Protein AF-A0A7S2AW61-F1 (afdb_monomer_lite)

pLDDT: mean 89.01, std 9.89, range [53.78, 98.31]

Radius of gyration: 13.53 Å; chains: 1; bounding box: 38×22×40 Å

Foldseek 3Di:
DWDWAQQQWIKDWDADPVRRIDIDTAHNDPPFGWTWQEWEAQPVNQKIKTFFWTDDPVDTWGWIFIAGPPDPDGRDTPDIGTDPGTWNYKYHDNVSPDMDIDDD

Structure (mmCIF, N/CA/C/O backbone):
data_AF-A0A7S2AW61-F1
#
_entry.id   AF-A0A7S2AW61-F1
#
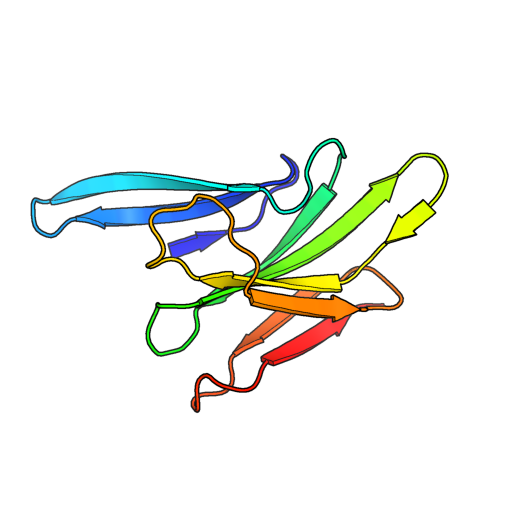loop_
_atom_site.group_PDB
_atom_site.id
_atom_site.type_symbol
_atom_site.label_atom_id
_atom_site.label_alt_id
_atom_site.label_comp_id
_atom_site.label_asym_id
_atom_site.label_entity_id
_atom_site.label_seq_id
_atom_site.pdbx_PDB_ins_code
_atom_site.Cartn_x
_atom_site.Cartn_y
_atom_site.Cartn_z
_atom_site.occupancy
_atom_site.B_iso_or_equiv
_atom_site.auth_seq_id
_atom_site.auth_comp_id
_atom_site.auth_asym_id
_atom_site.auth_atom_id
_atom_site.pdbx_PDB_model_num
ATOM 1 N N . VAL A 1 1 ? -5.404 7.402 8.970 1.00 92.75 1 VAL A N 1
ATOM 2 C CA . VAL A 1 1 ? -4.828 7.806 7.664 1.00 92.75 1 VAL A CA 1
ATOM 3 C C . VAL A 1 1 ? -3.622 6.937 7.343 1.00 92.75 1 VAL A C 1
ATOM 5 O O . VAL A 1 1 ? -3.003 6.418 8.267 1.00 92.75 1 VAL A O 1
ATOM 8 N N . ALA A 1 2 ? -3.294 6.766 6.064 1.00 95.25 2 ALA A N 1
ATOM 9 C CA . ALA A 1 2 ? -2.057 6.127 5.635 1.00 95.25 2 ALA A CA 1
ATOM 10 C C . ALA A 1 2 ? -1.332 6.999 4.608 1.00 95.25 2 ALA A C 1
ATOM 12 O O . ALA A 1 2 ? -1.983 7.748 3.882 1.00 95.25 2 ALA A O 1
ATOM 13 N N . TYR A 1 3 ? -0.006 6.897 4.555 1.00 94.94 3 TYR A N 1
ATOM 14 C CA . TYR A 1 3 ? 0.821 7.583 3.564 1.00 94.94 3 TYR A CA 1
ATOM 15 C C . TYR A 1 3 ? 2.060 6.757 3.191 1.00 94.94 3 TYR A C 1
ATOM 17 O O . TYR A 1 3 ? 2.525 5.916 3.964 1.00 94.94 3 TYR A O 1
ATOM 25 N N . GLY A 1 4 ? 2.561 6.984 1.977 1.00 93.06 4 GLY A N 1
ATOM 26 C CA . GLY A 1 4 ? 3.823 6.431 1.484 1.00 93.06 4 GLY A CA 1
ATOM 27 C C . GLY A 1 4 ? 5.022 7.314 1.832 1.00 93.06 4 GLY A C 1
ATOM 28 O O . GLY A 1 4 ? 4.858 8.482 2.178 1.00 93.06 4 GLY A O 1
ATOM 29 N N . SER A 1 5 ? 6.223 6.748 1.759 1.00 91.38 5 SER A N 1
ATOM 30 C CA . SER A 1 5 ? 7.486 7.403 2.097 1.00 91.38 5 SER A CA 1
ATOM 31 C C . SER A 1 5 ? 8.646 6.767 1.316 1.00 91.38 5 SER A C 1
ATOM 33 O O . SER A 1 5 ? 8.559 5.626 0.850 1.00 91.38 5 SER A O 1
ATOM 35 N N . GLU A 1 6 ? 9.746 7.507 1.173 1.00 89.50 6 GLU A N 1
ATOM 36 C CA . GLU A 1 6 ? 11.008 7.009 0.604 1.00 89.50 6 GLU A CA 1
ATOM 37 C C . GLU A 1 6 ? 11.818 6.164 1.602 1.00 89.50 6 GLU A C 1
ATOM 39 O O . GLU A 1 6 ? 12.782 5.504 1.226 1.00 89.50 6 GLU A O 1
ATOM 44 N N . ASP A 1 7 ? 11.405 6.117 2.874 1.00 89.44 7 ASP A N 1
ATOM 45 C CA . ASP A 1 7 ? 12.058 5.316 3.918 1.00 89.44 7 ASP A CA 1
ATOM 46 C C . ASP A 1 7 ? 11.770 3.805 3.812 1.00 89.44 7 ASP A C 1
ATOM 48 O O . ASP A 1 7 ? 12.128 3.053 4.714 1.00 89.44 7 ASP A O 1
ATOM 52 N N . SER A 1 8 ? 11.175 3.339 2.704 1.00 88.88 8 SER A N 1
ATOM 53 C CA . SER A 1 8 ? 10.769 1.942 2.454 1.00 88.88 8 SER A CA 1
ATOM 54 C C . SER A 1 8 ? 9.589 1.434 3.289 1.00 88.88 8 SER A C 1
ATOM 56 O O . SER A 1 8 ? 9.266 0.237 3.251 1.00 88.88 8 SER A O 1
ATOM 58 N N . PHE A 1 9 ? 8.901 2.330 4.002 1.00 91.75 9 PHE A N 1
ATOM 59 C CA . PHE A 1 9 ? 7.711 2.003 4.774 1.00 91.75 9 PHE A CA 1
ATOM 60 C C . PHE A 1 9 ? 6.465 2.697 4.226 1.00 91.75 9 PHE A C 1
ATOM 62 O O . PHE A 1 9 ? 6.473 3.846 3.790 1.00 91.75 9 PHE A O 1
ATOM 69 N N . ALA A 1 10 ? 5.347 1.981 4.308 1.00 93.88 10 ALA A N 1
ATOM 70 C CA . ALA A 1 10 ? 4.047 2.619 4.394 1.00 93.88 10 ALA A CA 1
ATOM 71 C C . ALA A 1 10 ? 3.775 2.954 5.861 1.00 93.88 10 ALA A C 1
ATOM 73 O O . ALA A 1 10 ? 4.069 2.166 6.764 1.00 93.88 10 ALA A O 1
ATOM 74 N N . HIS A 1 11 ? 3.188 4.115 6.097 1.00 94.56 11 HIS A N 1
ATOM 75 C CA . HIS A 1 11 ? 2.859 4.590 7.428 1.00 94.56 11 HIS A CA 1
ATOM 76 C C . HIS A 1 11 ? 1.352 4.591 7.611 1.00 94.56 11 HIS A C 1
ATOM 78 O O . HIS A 1 11 ? 0.619 5.062 6.746 1.00 94.56 11 HIS A O 1
ATOM 84 N N . VAL A 1 12 ? 0.892 4.094 8.754 1.00 94.31 12 VAL A N 1
ATOM 85 C CA . VAL A 1 12 ? -0.499 4.174 9.193 1.00 94.31 12 VAL A CA 1
ATOM 86 C C . VAL A 1 12 ? -0.525 4.928 10.511 1.00 94.31 12 VAL A C 1
ATOM 88 O O . VAL A 1 12 ? 0.107 4.515 11.482 1.00 94.31 12 VAL A O 1
ATOM 91 N N . ALA A 1 13 ? -1.252 6.038 10.545 1.00 94.00 13 ALA A N 1
ATOM 92 C CA . ALA A 1 13 ? -1.413 6.871 11.727 1.00 94.00 13 ALA A CA 1
ATOM 93 C C . ALA A 1 13 ? -2.896 7.063 12.040 1.00 94.00 13 ALA A C 1
ATOM 95 O O . ALA A 1 13 ? -3.732 7.182 11.137 1.00 94.00 13 ALA A O 1
ATOM 96 N N . GLY A 1 14 ? -3.229 7.121 13.320 1.00 92.00 14 GLY A N 1
ATOM 97 C CA . GLY A 1 14 ? -4.596 7.329 13.768 1.00 92.00 14 GLY A CA 1
ATOM 98 C C . GLY A 1 14 ? -4.660 7.751 15.223 1.00 92.00 14 GLY A C 1
ATOM 99 O O . GLY A 1 14 ? -3.638 7.954 15.878 1.00 92.00 14 GLY A O 1
ATOM 100 N N . ILE A 1 15 ? -5.886 7.890 15.707 1.00 93.44 15 ILE A N 1
ATOM 101 C CA . ILE A 1 15 ? -6.205 8.190 17.099 1.00 93.44 15 ILE A CA 1
ATOM 102 C C . ILE A 1 15 ? -7.106 7.051 17.575 1.00 93.44 15 ILE A C 1
ATOM 104 O O . ILE A 1 15 ? -8.009 6.646 16.843 1.00 93.44 15 ILE A O 1
ATOM 108 N N . SER A 1 16 ? -6.807 6.476 18.736 1.00 88.62 16 SER A N 1
ATOM 109 C CA . SER A 1 16 ? -7.638 5.439 19.349 1.00 88.62 16 SER A CA 1
ATOM 110 C C . SER A 1 16 ? -8.911 6.034 19.952 1.00 88.62 16 SER A C 1
ATOM 112 O O . SER A 1 16 ? -8.991 7.240 20.179 1.00 88.62 16 SER A O 1
ATOM 114 N N . ASP A 1 17 ? -9.871 5.183 20.310 1.00 88.69 17 ASP A N 1
ATOM 115 C CA . ASP A 1 17 ? -11.108 5.609 20.985 1.00 88.69 17 ASP A CA 1
ATOM 116 C C . ASP A 1 17 ? -10.844 6.344 22.313 1.00 88.69 17 ASP A C 1
ATOM 118 O O . ASP A 1 17 ? -11.649 7.155 22.758 1.00 88.69 17 ASP A O 1
ATOM 122 N N . GLN A 1 18 ? -9.683 6.103 22.932 1.00 92.69 18 GLN A N 1
ATOM 123 C CA . GLN A 1 18 ? -9.226 6.790 24.145 1.00 92.69 18 GLN A CA 1
ATOM 124 C C . GLN A 1 18 ? -8.505 8.122 23.856 1.00 92.69 18 GLN A C 1
ATOM 126 O O . GLN A 1 18 ? -7.894 8.700 24.751 1.00 92.69 18 GLN A O 1
ATOM 1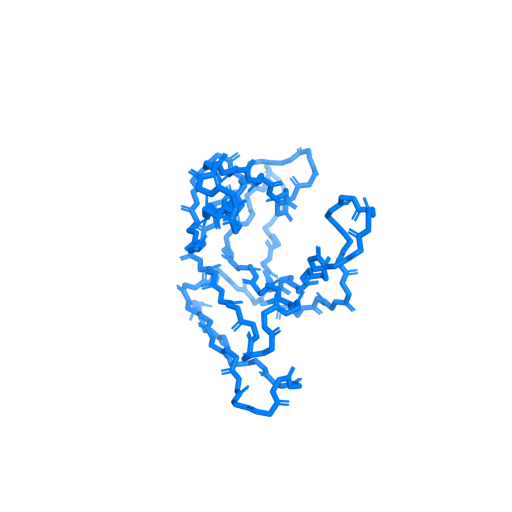31 N N . GLY A 1 19 ? -8.503 8.600 22.609 1.00 92.00 19 GLY A N 1
ATOM 132 C CA . GLY A 1 19 ? -7.847 9.848 22.211 1.00 92.00 19 GLY A CA 1
ATOM 133 C C . GLY A 1 19 ? -6.321 9.763 22.102 1.00 92.00 19 GLY A C 1
ATOM 134 O O . GLY A 1 19 ? -5.662 10.784 21.919 1.00 92.00 19 GLY A O 1
ATOM 135 N N . THR A 1 20 ? -5.732 8.568 22.201 1.00 94.12 20 THR A N 1
ATOM 136 C CA . THR A 1 20 ? -4.274 8.393 22.112 1.00 94.12 20 THR A CA 1
ATOM 137 C C . THR A 1 20 ? -3.855 8.237 20.655 1.00 94.12 20 THR A C 1
ATOM 139 O O . THR A 1 20 ? -4.402 7.400 19.934 1.00 94.12 20 THR A O 1
ATOM 142 N N . SER A 1 21 ? -2.873 9.019 20.207 1.00 94.19 21 SER A N 1
ATOM 143 C CA . SER A 1 21 ? -2.312 8.849 18.868 1.00 94.19 21 SER A CA 1
ATOM 144 C C . SER A 1 21 ? -1.510 7.553 18.774 1.00 94.19 21 SER A C 1
ATOM 146 O O . SER A 1 21 ? -0.825 7.139 19.709 1.00 94.19 21 SER A O 1
ATOM 148 N N . TYR A 1 22 ? -1.583 6.903 17.620 1.00 91.06 22 TYR A N 1
ATOM 149 C CA . TYR A 1 22 ? -0.750 5.752 17.313 1.00 91.06 22 TYR A CA 1
ATOM 150 C C . TYR A 1 22 ? -0.163 5.873 15.915 1.00 91.06 22 TYR A C 1
ATOM 152 O O . TYR A 1 22 ? -0.700 6.541 15.027 1.00 91.06 22 TYR A O 1
ATOM 160 N N . HIS A 1 23 ? 0.956 5.184 15.726 1.00 92.44 23 HIS A N 1
ATOM 161 C CA . HIS A 1 23 ? 1.684 5.163 14.475 1.00 92.44 23 HIS A CA 1
ATOM 162 C C . HIS A 1 23 ? 2.285 3.774 14.248 1.00 92.44 23 HIS A C 1
ATOM 164 O O . HIS A 1 23 ? 2.997 3.239 15.098 1.00 92.44 23 HIS A O 1
ATOM 170 N N . ARG A 1 24 ? 1.985 3.188 13.090 1.00 90.38 24 ARG A N 1
ATOM 171 C CA . ARG A 1 24 ? 2.449 1.871 12.655 1.00 90.38 24 ARG A CA 1
ATOM 172 C C . ARG A 1 24 ? 3.183 2.017 11.330 1.00 90.38 24 ARG A C 1
ATOM 174 O O . ARG A 1 24 ? 2.634 2.558 10.376 1.00 90.38 24 ARG A O 1
ATOM 181 N N . LYS A 1 25 ? 4.398 1.476 11.262 1.00 92.44 25 LYS A N 1
ATOM 182 C CA . LYS A 1 25 ? 5.131 1.291 10.007 1.00 92.44 25 LYS A CA 1
ATOM 183 C C . LYS A 1 25 ? 4.858 -0.104 9.450 1.00 92.44 25 LYS A C 1
ATOM 185 O O . LYS A 1 25 ? 4.824 -1.064 10.220 1.00 92.44 25 LYS A O 1
ATOM 190 N N . ILE A 1 26 ? 4.672 -0.196 8.139 1.00 90.75 26 ILE A N 1
ATOM 191 C CA . ILE A 1 26 ? 4.513 -1.442 7.387 1.00 90.75 26 ILE A CA 1
ATOM 192 C C . ILE A 1 26 ? 5.639 -1.510 6.373 1.00 90.75 26 ILE A C 1
ATOM 194 O O . ILE A 1 26 ? 5.751 -0.645 5.502 1.00 90.75 26 ILE A O 1
ATOM 198 N N . GLN A 1 27 ? 6.489 -2.524 6.496 1.00 85.88 27 GLN A N 1
ATOM 199 C CA . GLN A 1 27 ? 7.637 -2.653 5.613 1.00 85.88 27 GLN A CA 1
ATOM 200 C C . GLN A 1 27 ? 7.197 -3.161 4.237 1.00 85.88 27 GLN A C 1
ATOM 202 O O . GLN A 1 27 ? 6.697 -4.284 4.104 1.00 85.88 27 GLN A O 1
ATOM 207 N N . HIS A 1 28 ? 7.399 -2.345 3.197 1.00 80.19 28 HIS A N 1
ATOM 208 C CA . HIS A 1 28 ? 7.021 -2.733 1.838 1.00 80.19 28 HIS A CA 1
ATOM 209 C C . HIS A 1 28 ? 7.972 -3.795 1.260 1.00 80.19 28 HIS A C 1
ATOM 211 O O . HIS A 1 28 ? 7.537 -4.711 0.556 1.00 80.19 28 HIS A O 1
ATOM 217 N N . HIS A 1 29 ? 9.258 -3.700 1.619 1.00 76.19 29 HIS A N 1
ATOM 218 C CA . HIS A 1 29 ? 10.321 -4.618 1.225 1.00 76.19 29 HIS A CA 1
ATOM 219 C C . HIS A 1 29 ? 11.324 -4.857 2.355 1.00 76.19 29 HIS A C 1
ATOM 221 O O . HIS A 1 29 ? 11.821 -3.917 2.974 1.00 76.19 29 HIS A O 1
ATOM 227 N N . ARG A 1 30 ? 11.627 -6.131 2.626 1.00 67.12 30 ARG A N 1
ATOM 228 C CA . ARG A 1 30 ? 12.662 -6.519 3.588 1.00 67.12 30 ARG A CA 1
ATOM 229 C C . ARG A 1 30 ? 14.021 -6.507 2.896 1.00 67.12 30 ARG A C 1
ATOM 231 O O . ARG A 1 30 ? 14.191 -7.233 1.924 1.00 67.12 30 ARG A O 1
ATOM 238 N N . ASN A 1 31 ? 14.964 -5.758 3.470 1.00 63.84 31 ASN A N 1
ATOM 239 C CA . ASN A 1 31 ? 16.383 -5.692 3.092 1.00 63.84 31 ASN A CA 1
ATOM 240 C C . ASN A 1 31 ? 16.729 -4.847 1.851 1.00 63.84 31 ASN A C 1
ATOM 242 O O . ASN A 1 31 ? 17.849 -4.951 1.363 1.00 63.84 31 ASN A O 1
ATOM 246 N N . ASP A 1 32 ? 15.820 -3.988 1.374 1.00 70.38 32 ASP A N 1
ATOM 247 C CA . ASP A 1 32 ? 16.042 -3.165 0.176 1.00 70.38 32 ASP A CA 1
ATOM 248 C C . ASP A 1 32 ? 15.579 -1.720 0.369 1.00 70.38 32 ASP A C 1
ATOM 250 O O . ASP A 1 32 ? 14.653 -1.460 1.141 1.00 70.38 32 ASP A O 1
ATOM 254 N N . THR A 1 33 ? 16.160 -0.801 -0.406 1.00 75.44 33 THR A N 1
ATOM 255 C CA . THR A 1 33 ? 15.627 0.550 -0.589 1.00 75.44 33 THR A CA 1
ATOM 256 C C . THR A 1 33 ? 14.455 0.518 -1.572 1.00 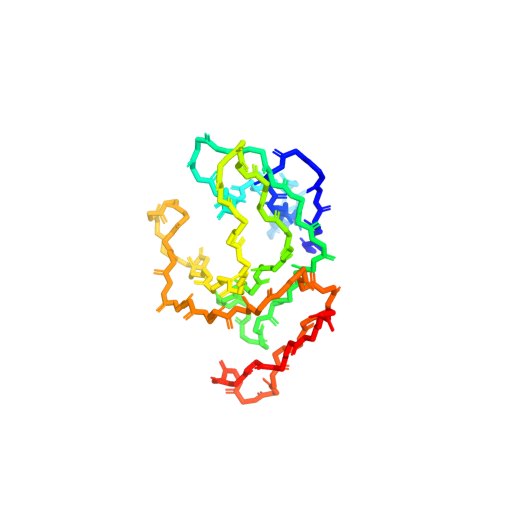75.44 33 THR A C 1
ATOM 258 O O . THR A 1 33 ? 14.520 0.008 -2.695 1.00 75.44 33 THR A O 1
ATOM 261 N N . SER A 1 34 ? 13.322 1.042 -1.124 1.00 84.81 34 SER A N 1
ATOM 262 C CA . SER A 1 34 ? 12.097 1.140 -1.907 1.00 84.81 34 SER A CA 1
ATOM 263 C C . SER A 1 34 ? 11.379 2.444 -1.602 1.00 84.81 34 SER A C 1
ATOM 265 O O . SER A 1 34 ? 11.429 2.947 -0.482 1.00 84.81 34 SER A O 1
ATOM 267 N N . THR A 1 35 ? 10.688 2.979 -2.600 1.00 90.31 35 THR A N 1
ATOM 268 C CA . THR A 1 35 ? 9.840 4.155 -2.433 1.00 90.31 35 THR A CA 1
ATOM 269 C C . THR A 1 35 ? 8.396 3.706 -2.474 1.00 90.31 35 THR A C 1
ATOM 271 O O . THR A 1 35 ? 7.960 3.123 -3.468 1.00 90.31 35 THR A O 1
ATOM 274 N N . VAL A 1 36 ? 7.639 3.995 -1.418 1.00 94.06 36 VAL A N 1
ATOM 275 C CA . VAL A 1 36 ? 6.190 3.791 -1.416 1.00 94.06 36 VAL A CA 1
ATOM 276 C C . VAL A 1 36 ? 5.531 5.022 -2.026 1.00 94.06 36 VAL A C 1
ATOM 278 O O . VAL A 1 36 ? 5.561 6.099 -1.442 1.00 94.06 36 VAL A O 1
ATOM 281 N N . GLN A 1 37 ? 4.926 4.844 -3.197 1.00 95.25 37 GLN A N 1
ATOM 282 C CA . GLN A 1 37 ? 4.290 5.918 -3.967 1.00 95.25 37 GLN A CA 1
ATOM 283 C C . GLN A 1 37 ? 2.779 5.979 -3.739 1.00 95.25 37 GLN A C 1
ATOM 285 O O . GLN A 1 37 ? 2.168 7.036 -3.851 1.00 95.25 37 GLN A O 1
ATOM 290 N N . THR A 1 38 ? 2.155 4.846 -3.412 1.00 96.56 38 THR A N 1
ATOM 291 C CA . THR A 1 38 ? 0.706 4.777 -3.229 1.00 96.56 38 THR A CA 1
ATOM 292 C C . THR A 1 38 ? 0.325 3.848 -2.090 1.00 96.56 38 THR A C 1
ATOM 294 O O . THR A 1 38 ? 0.931 2.791 -1.889 1.00 96.56 38 THR A O 1
ATOM 297 N N . VAL A 1 39 ? -0.706 4.257 -1.354 1.00 97.19 39 VAL A N 1
ATOM 298 C CA . VAL A 1 39 ? -1.383 3.444 -0.349 1.00 97.19 39 VAL A CA 1
ATOM 299 C C . VAL A 1 39 ? -2.893 3.618 -0.480 1.00 97.19 39 VAL A C 1
ATOM 301 O O . VAL A 1 39 ? -3.368 4.721 -0.749 1.00 97.19 39 VAL A O 1
ATOM 304 N N . CYS A 1 40 ? -3.654 2.548 -0.271 1.00 97.44 40 CYS A N 1
ATOM 305 C CA . CYS A 1 40 ? -5.113 2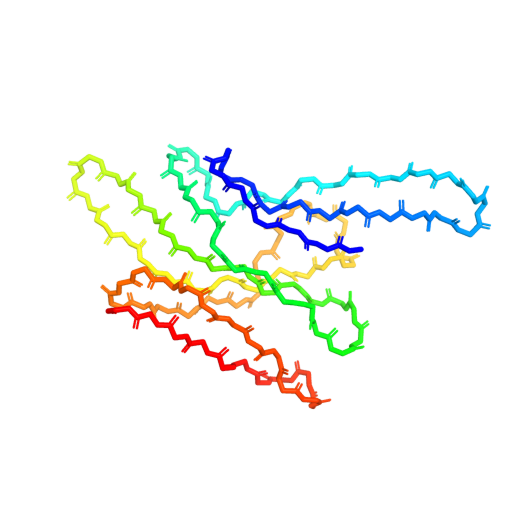.598 -0.282 1.00 97.44 40 CYS A CA 1
ATOM 306 C C . CYS A 1 40 ? -5.690 1.586 0.714 1.00 97.44 40 CYS A C 1
ATOM 308 O O . CYS A 1 40 ? -5.295 0.419 0.705 1.00 97.44 40 CYS A O 1
ATOM 310 N N . PHE A 1 41 ? -6.609 2.029 1.574 1.00 97.75 41 PHE A N 1
ATOM 311 C CA . PHE A 1 41 ? -7.368 1.129 2.443 1.00 97.75 41 PHE A CA 1
ATOM 312 C C . PHE A 1 41 ? -8.479 0.440 1.656 1.00 97.75 41 PHE A C 1
ATOM 314 O O . PHE A 1 41 ? -9.105 1.060 0.795 1.00 97.75 41 PHE A O 1
ATOM 321 N N . SER A 1 42 ? -8.766 -0.811 2.001 1.00 97.50 42 SER A N 1
ATOM 322 C CA . SER A 1 42 ? -10.046 -1.412 1.641 1.00 97.50 42 SER A CA 1
ATOM 323 C C . SER A 1 42 ? -11.200 -0.679 2.343 1.00 97.50 42 SER A C 1
ATOM 325 O O . SER A 1 42 ? -10.992 -0.075 3.402 1.00 97.50 42 SER A O 1
ATOM 327 N N . PRO A 1 43 ? -12.430 -0.738 1.800 1.00 97.56 43 PRO A N 1
ATOM 328 C CA . PRO A 1 43 ? -13.589 -0.064 2.392 1.00 97.56 43 PRO A CA 1
ATOM 329 C C . PRO A 1 43 ? -13.879 -0.485 3.842 1.00 97.56 43 PRO A C 1
ATOM 331 O O . PRO A 1 43 ? -14.330 0.328 4.643 1.00 97.56 43 PRO A O 1
ATOM 334 N N . ASP A 1 44 ? -13.570 -1.735 4.198 1.00 96.19 44 ASP A N 1
ATOM 335 C CA . ASP A 1 44 ? -13.723 -2.298 5.546 1.00 96.19 44 ASP A CA 1
ATOM 336 C C . ASP A 1 44 ? -12.532 -2.009 6.486 1.00 96.19 44 ASP A C 1
ATOM 338 O O . ASP A 1 44 ? -12.511 -2.474 7.623 1.00 96.19 44 ASP A O 1
ATOM 342 N N . SER A 1 45 ? -11.527 -1.248 6.030 1.00 93.00 45 SER A N 1
ATOM 343 C CA . SER A 1 45 ? -10.290 -0.915 6.762 1.00 93.00 45 SER A CA 1
ATOM 344 C C . SER A 1 45 ? -9.427 -2.108 7.194 1.00 93.00 45 SER A C 1
ATOM 346 O O . SER A 1 45 ? -8.445 -1.930 7.921 1.00 93.00 45 SER A O 1
ATOM 348 N N . ARG A 1 46 ? -9.744 -3.324 6.739 1.00 93.69 46 ARG A N 1
ATOM 349 C CA . ARG A 1 46 ? -8.977 -4.525 7.070 1.00 93.69 46 ARG A CA 1
ATOM 350 C C . ARG A 1 46 ? -7.686 -4.611 6.273 1.00 93.69 46 ARG A C 1
ATOM 352 O O . ARG A 1 46 ? -6.659 -5.020 6.815 1.00 93.69 46 ARG A O 1
ATOM 359 N N . PHE A 1 47 ? -7.733 -4.254 4.997 1.00 95.81 47 PHE A N 1
ATOM 360 C CA . PHE A 1 47 ? -6.610 -4.387 4.089 1.00 95.81 47 PHE A CA 1
ATOM 361 C C . PHE A 1 47 ? -5.992 -3.036 3.754 1.00 95.81 47 PHE A C 1
ATOM 363 O O . PHE A 1 47 ? -6.670 -2.014 3.645 1.00 95.81 47 PHE A O 1
ATOM 370 N N . LEU A 1 48 ? -4.679 -3.051 3.544 1.00 96.25 48 LEU A N 1
ATOM 371 C CA . LEU A 1 48 ? -3.940 -1.930 2.983 1.00 96.25 48 LEU A CA 1
ATOM 372 C C . LEU A 1 48 ? -3.189 -2.393 1.741 1.00 96.25 48 LEU A C 1
ATOM 374 O O . LEU A 1 48 ? -2.306 -3.249 1.827 1.00 96.25 48 LEU A O 1
ATOM 378 N N . ALA A 1 49 ? -3.523 -1.809 0.598 1.00 97.06 49 ALA A N 1
ATOM 379 C CA . ALA A 1 49 ? -2.734 -1.919 -0.615 1.00 97.06 49 ALA A CA 1
ATOM 380 C C . ALA A 1 49 ? -1.582 -0.917 -0.544 1.00 97.06 49 ALA A C 1
ATOM 382 O O . ALA A 1 49 ? -1.786 0.242 -0.187 1.00 97.06 49 ALA A O 1
ATOM 383 N N . VAL A 1 50 ? -0.377 -1.369 -0.878 1.00 95.75 50 VAL A N 1
ATOM 384 C CA . VAL A 1 50 ? 0.852 -0.573 -0.885 1.00 95.75 50 VAL A CA 1
ATOM 385 C C . VAL A 1 50 ? 1.584 -0.848 -2.190 1.00 95.75 50 VAL A C 1
ATOM 387 O O . VAL A 1 50 ? 1.852 -2.009 -2.515 1.00 95.75 50 VAL A O 1
ATOM 390 N N . GLY A 1 51 ? 1.907 0.206 -2.935 1.00 94.38 51 GLY A N 1
ATOM 391 C CA . GLY A 1 51 ? 2.608 0.122 -4.213 1.00 94.38 51 GLY A CA 1
ATOM 392 C C . GLY A 1 51 ? 3.684 1.187 -4.352 1.00 94.38 51 GLY A C 1
ATOM 393 O O . GLY A 1 51 ? 3.643 2.237 -3.706 1.00 94.38 51 GLY A O 1
ATOM 394 N N . GLY A 1 52 ? 4.656 0.909 -5.211 1.00 91.44 52 GLY A N 1
ATOM 395 C CA . GLY A 1 52 ? 5.751 1.827 -5.469 1.00 91.44 52 GLY A CA 1
ATOM 396 C C . GLY A 1 52 ? 6.859 1.199 -6.297 1.00 91.44 52 GLY A C 1
ATOM 397 O O . GLY A 1 52 ? 6.605 0.362 -7.168 1.00 91.44 52 GLY A O 1
ATOM 398 N N . SER A 1 53 ? 8.090 1.620 -6.033 1.00 85.75 53 SER A N 1
ATOM 399 C CA . SER A 1 53 ? 9.291 1.101 -6.679 1.00 85.75 53 SER A CA 1
ATOM 400 C C . SER A 1 53 ? 10.164 0.359 -5.676 1.00 85.75 53 SER A C 1
ATOM 402 O O . SER A 1 53 ? 10.352 0.807 -4.547 1.00 85.75 53 SER A O 1
ATOM 404 N N . ARG A 1 54 ? 10.754 -0.760 -6.101 1.00 77.56 54 ARG A N 1
ATOM 405 C CA . ARG A 1 54 ? 11.943 -1.314 -5.453 1.00 77.56 54 ARG A CA 1
ATOM 406 C C . ARG A 1 54 ? 13.113 -1.195 -6.401 1.00 77.56 54 ARG A C 1
ATOM 408 O O . ARG A 1 54 ? 13.037 -1.619 -7.555 1.00 77.56 54 ARG A O 1
ATOM 415 N N . VAL A 1 55 ? 14.198 -0.648 -5.878 1.00 60.00 55 VAL A N 1
ATOM 416 C CA . VAL A 1 55 ? 15.467 -0.572 -6.583 1.00 60.00 55 VAL A CA 1
ATOM 417 C C . VAL A 1 55 ? 16.414 -1.526 -5.873 1.00 60.00 55 VAL A C 1
ATOM 419 O O . VAL A 1 55 ? 16.757 -1.315 -4.717 1.00 60.00 55 VAL A O 1
ATOM 422 N N . PHE A 1 56 ? 16.796 -2.608 -6.548 1.00 61.75 56 PHE A N 1
ATOM 423 C CA . PHE A 1 56 ? 17.963 -3.392 -6.158 1.00 61.75 56 PHE A CA 1
ATOM 424 C C . PHE A 1 56 ? 19.078 -3.136 -7.170 1.00 61.75 56 PHE A C 1
ATOM 426 O O . PHE A 1 56 ? 18.790 -2.881 -8.342 1.00 61.75 56 PHE A O 1
ATOM 433 N N . GLU A 1 57 ? 20.334 -3.229 -6.733 1.00 53.78 57 GLU A N 1
ATOM 434 C CA . GLU A 1 57 ? 21.520 -2.968 -7.567 1.00 53.78 57 GLU A CA 1
ATOM 435 C C . GLU A 1 57 ? 21.588 -3.848 -8.830 1.00 53.78 57 GLU A C 1
ATOM 437 O O . GLU A 1 57 ? 22.265 -3.488 -9.789 1.00 53.78 57 GLU A O 1
ATOM 442 N N . THR A 1 58 ? 20.851 -4.965 -8.875 1.00 61.12 58 THR A N 1
ATOM 443 C CA . THR A 1 58 ? 20.867 -5.913 -10.002 1.00 61.12 58 THR A CA 1
ATOM 444 C C . THR A 1 58 ? 19.493 -6.288 -10.567 1.00 61.12 58 THR A C 1
ATOM 446 O O . THR A 1 58 ? 19.428 -6.771 -11.693 1.00 61.12 58 THR A O 1
ATOM 449 N N . GLU A 1 59 ? 18.385 -6.033 -9.859 1.00 65.56 59 GLU A N 1
ATOM 450 C CA . GLU A 1 59 ? 17.030 -6.336 -10.342 1.00 65.56 59 GLU A CA 1
ATOM 451 C C . GLU A 1 59 ? 16.003 -5.302 -9.866 1.00 65.56 59 GLU A C 1
ATOM 453 O O . GLU A 1 59 ? 15.874 -5.003 -8.677 1.00 65.56 59 GLU A O 1
ATOM 458 N N . LYS A 1 60 ? 15.198 -4.796 -10.801 1.00 68.69 60 LYS A N 1
ATOM 459 C CA . LYS A 1 60 ? 14.033 -3.960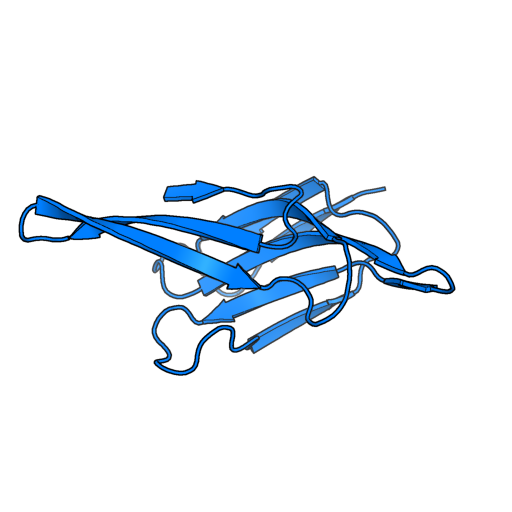 -10.503 1.00 68.69 60 LYS A CA 1
ATOM 460 C C . LYS A 1 60 ? 12.803 -4.856 -10.404 1.00 68.69 60 LYS A C 1
ATOM 462 O O . LYS A 1 60 ? 12.448 -5.526 -11.370 1.00 68.69 60 LYS A O 1
ATOM 467 N N . LYS A 1 61 ? 12.157 -4.881 -9.236 1.00 77.56 61 LYS A N 1
ATOM 468 C CA . LYS A 1 61 ? 10.878 -5.579 -9.036 1.00 77.56 61 LYS A CA 1
ATOM 469 C C . LYS A 1 61 ? 9.819 -4.564 -8.668 1.00 77.56 61 LYS A C 1
ATOM 471 O O . LYS A 1 61 ? 10.023 -3.754 -7.770 1.00 77.56 61 LYS A O 1
ATOM 476 N N . TYR A 1 62 ? 8.680 -4.649 -9.333 1.00 86.12 62 TYR A N 1
ATOM 477 C CA . TYR A 1 62 ? 7.563 -3.755 -9.095 1.00 86.12 62 TYR A CA 1
ATOM 478 C C . TYR A 1 62 ? 6.316 -4.556 -8.780 1.00 86.12 62 TYR A C 1
ATOM 480 O O . TYR A 1 62 ? 6.141 -5.694 -9.225 1.00 86.12 62 TYR A O 1
ATOM 488 N N . GLY A 1 63 ? 5.451 -3.988 -7.958 1.00 89.94 63 GLY A N 1
ATOM 489 C CA . GLY A 1 63 ? 4.189 -4.629 -7.665 1.00 89.94 63 GLY A CA 1
ATOM 490 C C . GLY A 1 63 ? 3.455 -4.008 -6.501 1.00 89.94 63 GLY A C 1
ATOM 491 O O . GLY A 1 63 ? 4.003 -3.226 -5.725 1.00 89.94 63 GLY A O 1
ATOM 492 N N . LEU A 1 64 ? 2.191 -4.387 -6.408 1.00 94.19 64 LEU A N 1
ATOM 493 C CA . LEU A 1 64 ? 1.283 -3.976 -5.358 1.00 94.19 64 LEU A CA 1
ATOM 494 C C . LEU A 1 64 ? 1.198 -5.103 -4.333 1.00 94.19 64 LEU A C 1
ATOM 496 O O . LEU A 1 64 ? 0.912 -6.247 -4.687 1.00 94.19 64 LEU A O 1
ATOM 500 N N . ARG A 1 65 ? 1.436 -4.795 -3.060 1.00 94.25 65 ARG A N 1
ATOM 501 C CA . ARG A 1 65 ? 1.227 -5.730 -1.949 1.00 94.25 65 ARG A CA 1
ATOM 502 C C . ARG A 1 65 ? -0.021 -5.350 -1.188 1.00 94.25 65 ARG A C 1
ATOM 504 O O . ARG A 1 65 ? -0.230 -4.175 -0.909 1.00 94.25 65 ARG A O 1
ATOM 511 N N . VAL A 1 66 ? -0.799 -6.352 -0.804 1.00 95.75 66 VAL A N 1
ATOM 512 C CA . VAL A 1 66 ? -1.942 -6.182 0.090 1.00 95.75 66 VAL A CA 1
ATOM 513 C C . VAL A 1 66 ? -1.596 -6.784 1.441 1.00 95.75 66 VAL A C 1
ATOM 515 O O . VAL A 1 66 ? -1.218 -7.954 1.522 1.00 95.75 66 VAL A O 1
ATOM 518 N N . TYR A 1 67 ? -1.722 -5.979 2.488 1.00 94.94 67 TYR A N 1
ATOM 519 C CA . TYR A 1 67 ? -1.470 -6.355 3.874 1.00 94.94 67 TYR A CA 1
ATOM 520 C C . TYR A 1 67 ? -2.785 -6.488 4.626 1.00 94.94 67 TYR A C 1
ATOM 522 O O . TYR A 1 67 ? -3.649 -5.628 4.481 1.00 94.94 67 TYR A O 1
ATOM 530 N N . ASP A 1 68 ? -2.914 -7.516 5.462 1.00 94.38 68 ASP A N 1
ATOM 531 C CA . ASP A 1 68 ? -4.010 -7.612 6.432 1.00 94.38 68 ASP A CA 1
ATOM 532 C C . ASP A 1 68 ? -3.588 -6.922 7.738 1.00 94.38 68 ASP A C 1
ATOM 534 O O . ASP A 1 68 ? -2.621 -7.322 8.396 1.00 94.38 68 ASP A O 1
ATOM 538 N N . LEU A 1 69 ? -4.287 -5.845 8.092 1.00 90.62 69 LEU A N 1
ATOM 539 C CA . LEU A 1 69 ? -3.968 -5.004 9.240 1.00 90.62 69 LEU A CA 1
ATOM 540 C C . LEU A 1 69 ? -4.457 -5.581 10.566 1.00 90.62 69 LEU A C 1
ATOM 542 O O . LEU A 1 69 ? -3.905 -5.203 11.604 1.00 90.62 69 LEU A O 1
ATOM 546 N N . LEU A 1 70 ? -5.443 -6.484 10.536 1.00 89.00 70 LEU A N 1
ATOM 547 C CA . LEU A 1 70 ? -6.038 -7.091 11.729 1.00 89.00 70 LEU A CA 1
ATOM 548 C C . LEU A 1 70 ? -5.205 -8.256 12.267 1.00 89.00 70 LEU A C 1
ATOM 550 O O . LEU A 1 70 ? -5.364 -8.665 13.418 1.00 89.00 70 LEU A O 1
ATOM 554 N N . LEU A 1 71 ? -4.295 -8.793 11.455 1.00 83.12 71 LEU A N 1
ATOM 555 C CA . LEU A 1 71 ? -3.403 -9.852 11.897 1.00 83.12 71 LEU A CA 1
ATOM 556 C C . LEU A 1 71 ? -2.333 -9.304 12.843 1.00 83.12 71 LEU A C 1
ATOM 558 O O . LEU A 1 71 ? -1.656 -8.314 12.561 1.00 83.12 71 LEU A O 1
ATOM 562 N N . GLN A 1 72 ? -2.146 -10.004 13.965 1.00 72.44 72 GLN A N 1
ATOM 563 C CA . GLN A 1 72 ? -1.133 -9.663 14.969 1.00 72.44 72 GLN A CA 1
ATOM 564 C C . GLN A 1 72 ? 0.297 -9.817 14.432 1.00 72.44 72 GLN A C 1
ATOM 566 O O . GLN A 1 72 ? 1.232 -9.180 14.920 1.00 72.44 72 GLN A O 1
ATOM 571 N N . THR A 1 73 ? 0.480 -10.650 13.405 1.00 75.56 73 THR A N 1
ATOM 572 C CA . THR A 1 73 ? 1.758 -10.788 12.713 1.00 75.56 73 THR A CA 1
ATOM 573 C C . THR A 1 73 ? 2.019 -9.535 11.884 1.00 75.56 73 THR A C 1
ATOM 575 O O . THR A 1 73 ? 1.318 -9.264 10.908 1.00 75.56 73 THR A O 1
ATOM 578 N N . ARG A 1 74 ? 3.047 -8.771 12.268 1.00 70.94 74 ARG A N 1
ATOM 579 C CA . ARG A 1 74 ? 3.475 -7.584 11.520 1.00 70.94 74 ARG A CA 1
ATOM 580 C C . ARG A 1 74 ? 3.753 -7.956 10.058 1.00 70.94 74 ARG A C 1
ATOM 582 O O . ARG A 1 74 ? 4.398 -8.965 9.778 1.00 70.94 74 ARG A O 1
ATOM 589 N N . ASP A 1 75 ? 3.265 -7.113 9.154 1.00 74.25 75 ASP A N 1
ATOM 590 C CA . ASP A 1 75 ? 3.570 -7.117 7.721 1.00 74.25 75 ASP A CA 1
ATOM 591 C C . ASP A 1 75 ? 3.193 -8.395 6.953 1.00 74.25 75 ASP A C 1
ATOM 593 O O . ASP A 1 75 ? 3.864 -8.766 5.987 1.00 74.25 75 ASP A O 1
ATOM 597 N N . ARG A 1 76 ? 2.106 -9.080 7.342 1.00 87.44 76 ARG A N 1
ATOM 598 C CA . ARG A 1 76 ? 1.619 -10.226 6.565 1.00 87.44 76 ARG A CA 1
ATOM 599 C C . ARG A 1 76 ? 0.979 -9.767 5.254 1.00 87.44 76 ARG A C 1
ATOM 601 O O . ARG A 1 76 ? -0.116 -9.209 5.238 1.00 87.44 76 ARG A O 1
ATOM 608 N N . VAL A 1 77 ? 1.665 -10.077 4.160 1.00 91.81 77 VAL A N 1
ATOM 609 C CA . VAL A 1 77 ? 1.164 -9.928 2.792 1.00 91.81 77 VAL A CA 1
ATOM 610 C C . VAL A 1 77 ? 0.182 -11.062 2.501 1.00 91.81 77 VAL A C 1
ATOM 612 O O . VAL A 1 77 ? 0.523 -12.233 2.673 1.00 91.81 77 VAL A O 1
ATOM 615 N N . VAL A 1 78 ? -1.032 -10.720 2.075 1.00 93.44 78 VAL A N 1
ATOM 616 C CA . VAL A 1 78 ? -2.090 -11.680 1.708 1.00 93.44 78 VAL A CA 1
ATOM 617 C C . VAL A 1 78 ? -2.298 -11.781 0.199 1.00 93.44 78 VAL A C 1
ATOM 619 O O . VAL A 1 78 ? -2.767 -12.808 -0.278 1.00 93.44 78 VAL A O 1
ATOM 622 N N . ALA A 1 79 ? -1.894 -10.757 -0.554 1.00 94.00 79 ALA A N 1
ATOM 623 C CA . ALA A 1 79 ? -1.863 -10.786 -2.010 1.00 94.00 79 ALA A CA 1
ATOM 624 C C . ALA A 1 79 ? -0.692 -9.957 -2.548 1.00 94.00 79 ALA A C 1
ATOM 626 O O . ALA A 1 79 ? -0.256 -8.981 -1.927 1.00 94.00 79 ALA A O 1
ATOM 627 N N . TYR A 1 80 ? -0.195 -10.349 -3.719 1.00 93.19 80 TYR A N 1
ATOM 628 C CA . TYR A 1 80 ? 0.836 -9.629 -4.452 1.00 93.19 80 TYR A CA 1
ATOM 629 C C . TYR A 1 80 ? 0.502 -9.621 -5.940 1.00 93.19 80 TYR A C 1
ATOM 631 O O . TYR A 1 80 ? 0.263 -10.673 -6.531 1.00 93.19 80 TYR A O 1
ATOM 639 N N . PHE A 1 81 ? 0.518 -8.433 -6.536 1.00 92.81 81 PHE A N 1
ATOM 640 C CA . PHE A 1 81 ? 0.286 -8.230 -7.958 1.00 92.81 81 PHE A CA 1
ATOM 641 C C . PHE A 1 81 ? 1.565 -7.697 -8.593 1.00 92.81 81 PHE A C 1
ATOM 643 O O . PHE A 1 81 ? 2.046 -6.626 -8.219 1.00 92.81 81 PHE A O 1
ATOM 650 N N . ASN A 1 82 ? 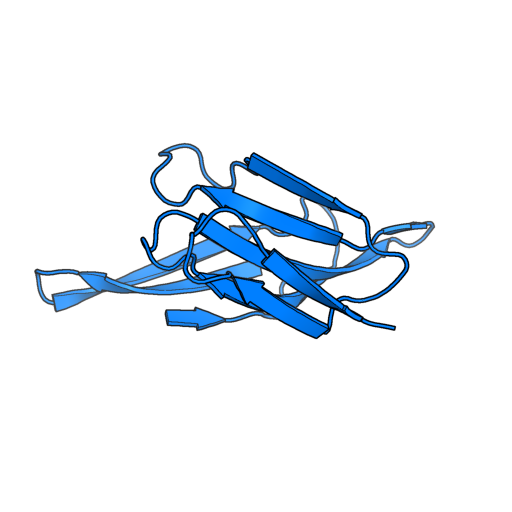2.129 -8.450 -9.536 1.00 90.62 82 ASN A N 1
ATOM 651 C CA . ASN A 1 82 ? 3.297 -8.011 -10.293 1.00 90.62 82 ASN A CA 1
ATOM 652 C C . ASN A 1 82 ? 2.948 -6.795 -11.159 1.00 90.62 82 ASN A C 1
ATOM 654 O O . ASN A 1 82 ? 1.886 -6.755 -11.779 1.00 90.62 82 ASN A O 1
ATOM 658 N N . ALA A 1 83 ? 3.875 -5.848 -11.247 1.00 90.12 83 ALA A N 1
ATOM 659 C CA . ALA A 1 83 ? 3.837 -4.762 -12.216 1.00 90.12 83 ALA A CA 1
ATOM 660 C C . ALA A 1 83 ? 5.135 -4.762 -13.029 1.00 90.12 83 ALA A C 1
ATOM 662 O O . ALA A 1 83 ? 6.171 -5.243 -12.567 1.00 90.12 83 ALA A O 1
ATOM 663 N N . GLN A 1 84 ? 5.076 -4.231 -14.249 1.00 88.94 84 GLN A N 1
ATOM 664 C CA . GLN A 1 84 ? 6.255 -4.117 -15.112 1.00 88.94 84 GLN A CA 1
ATOM 665 C C . GLN A 1 84 ? 7.137 -2.919 -14.731 1.00 88.94 84 GLN A C 1
ATOM 667 O O . GLN A 1 84 ? 8.331 -2.928 -15.021 1.00 88.94 84 GLN A O 1
ATOM 672 N N . ASN A 1 85 ? 6.571 -1.926 -14.038 1.00 90.25 85 ASN A N 1
ATOM 673 C CA . ASN A 1 85 ? 7.262 -0.716 -13.606 1.00 90.25 85 ASN A CA 1
ATOM 674 C C . ASN A 1 85 ? 6.650 -0.129 -12.323 1.00 90.25 85 ASN A C 1
ATOM 676 O O . ASN A 1 85 ? 5.721 -0.696 -11.741 1.00 90.25 85 ASN A O 1
ATOM 680 N N . VAL A 1 86 ? 7.181 1.020 -11.891 1.00 91.06 86 VAL A N 1
ATOM 681 C CA . VAL A 1 86 ? 6.742 1.777 -10.711 1.00 91.06 86 VAL A CA 1
ATOM 682 C C . VAL A 1 86 ? 5.231 1.968 -10.709 1.00 91.06 86 VAL A C 1
ATOM 684 O O . VAL A 1 86 ? 4.670 2.495 -11.665 1.00 91.06 86 VAL A O 1
ATOM 687 N N . ILE A 1 87 ? 4.589 1.602 -9.602 1.00 94.69 87 ILE A N 1
ATOM 688 C CA . ILE A 1 87 ? 3.174 1.893 -9.371 1.00 94.69 87 ILE A CA 1
ATOM 689 C C . ILE A 1 87 ? 3.065 3.277 -8.742 1.00 94.69 87 ILE A C 1
ATOM 691 O O . ILE A 1 87 ? 3.658 3.511 -7.694 1.00 94.69 87 ILE A O 1
ATOM 695 N N . PHE A 1 88 ? 2.280 4.167 -9.342 1.00 95.25 88 PHE A N 1
ATOM 696 C CA . PHE A 1 88 ? 2.053 5.520 -8.824 1.00 95.25 88 PHE A CA 1
ATOM 697 C C . PHE A 1 88 ? 0.697 5.696 -8.155 1.00 95.25 88 PHE A C 1
ATOM 699 O O . PHE A 1 88 ? 0.540 6.565 -7.304 1.00 95.25 88 PHE A O 1
ATOM 706 N N . ALA A 1 89 ? -0.286 4.879 -8.526 1.00 96.19 89 ALA A N 1
ATOM 707 C CA . ALA A 1 89 ? -1.642 5.008 -8.021 1.00 96.19 89 ALA A CA 1
ATOM 708 C C . ALA A 1 89 ? -2.278 3.641 -7.787 1.00 96.19 89 ALA A C 1
ATOM 710 O O . ALA A 1 89 ? -2.022 2.679 -8.516 1.00 96.19 89 ALA A O 1
ATOM 711 N N . SER A 1 90 ? -3.132 3.577 -6.770 1.00 97.19 90 SER A N 1
ATOM 712 C CA . SER A 1 90 ? -3.948 2.415 -6.448 1.00 97.19 90 SER A CA 1
ATOM 713 C C . SER A 1 90 ? -5.289 2.844 -5.856 1.00 97.19 90 SER A C 1
ATOM 715 O O . SER A 1 90 ? -5.392 3.906 -5.239 1.00 97.19 90 SER A O 1
ATOM 717 N N . SER A 1 91 ? -6.321 2.030 -6.059 1.00 98.06 91 SER A N 1
ATOM 718 C CA . SER A 1 91 ? -7.654 2.245 -5.500 1.00 98.06 91 SER A CA 1
ATOM 719 C C . SER A 1 91 ? -8.360 0.910 -5.287 1.00 98.06 91 SER A C 1
ATOM 721 O O . SER A 1 91 ? -8.478 0.110 -6.219 1.00 98.06 91 SER A O 1
ATOM 723 N N . PHE A 1 92 ? -8.823 0.662 -4.061 1.00 98.31 92 PHE A N 1
ATOM 724 C CA . PHE A 1 92 ? -9.734 -0.443 -3.789 1.00 98.31 92 PHE A CA 1
ATOM 725 C C . PHE A 1 92 ? -11.098 -0.161 -4.406 1.00 98.31 92 PHE A C 1
ATOM 727 O O . PHE A 1 92 ? -11.655 0.930 -4.280 1.00 98.31 92 PHE A O 1
ATOM 734 N N . HIS A 1 93 ? -11.657 -1.183 -5.036 1.00 97.94 93 HIS A N 1
ATOM 735 C CA . HIS A 1 93 ? -13.044 -1.170 -5.449 1.00 97.94 93 HIS A CA 1
ATOM 736 C C . HIS A 1 93 ? -13.961 -1.242 -4.203 1.00 97.94 93 HIS A C 1
ATOM 738 O O . HIS A 1 93 ? -13.583 -1.864 -3.205 1.00 97.94 93 HIS A O 1
ATOM 744 N N . PRO A 1 94 ? -15.175 -0.652 -4.232 1.00 97.50 94 PRO A N 1
ATOM 745 C CA . PRO A 1 94 ? -16.108 -0.671 -3.098 1.00 97.50 94 PRO A CA 1
ATOM 746 C C . PRO A 1 94 ? -16.533 -2.058 -2.589 1.00 97.50 94 PRO A C 1
ATOM 748 O O . PRO A 1 94 ? -17.035 -2.156 -1.475 1.00 97.50 94 PRO A O 1
ATOM 751 N N . ASP A 1 95 ? -16.339 -3.121 -3.376 1.00 96.69 95 ASP A N 1
ATOM 752 C CA . ASP A 1 95 ? -16.599 -4.505 -2.940 1.00 96.69 95 ASP A CA 1
ATOM 753 C C . ASP A 1 95 ? -15.522 -5.067 -1.999 1.00 96.69 95 ASP A C 1
ATOM 755 O O . ASP A 1 95 ? -15.743 -6.102 -1.384 1.00 96.69 95 ASP A O 1
ATOM 759 N N . GLY A 1 96 ? -14.367 -4.405 -1.879 1.00 94.75 96 GLY A N 1
ATOM 760 C CA . GLY A 1 96 ? -13.250 -4.844 -1.040 1.00 94.75 96 GLY A CA 1
ATOM 761 C C . GLY A 1 96 ? -12.421 -6.002 -1.607 1.00 94.75 96 GLY A C 1
ATOM 762 O O . GLY A 1 96 ? -11.396 -6.343 -1.022 1.00 94.75 96 GLY A O 1
ATOM 763 N N . GLU A 1 97 ? -12.801 -6.568 -2.754 1.00 94.25 97 GLU A N 1
ATOM 764 C CA . GLU A 1 97 ? -12.136 -7.738 -3.346 1.00 94.25 97 GLU A CA 1
ATOM 765 C C . GLU A 1 97 ? -11.226 -7.376 -4.521 1.00 94.25 97 GLU A C 1
ATOM 767 O O . GLU A 1 97 ? -10.300 -8.118 -4.857 1.00 94.25 97 GLU A O 1
ATOM 772 N N . ARG A 1 98 ? -11.468 -6.226 -5.157 1.00 96.19 98 ARG A N 1
ATOM 773 C CA . ARG A 1 98 ? -10.709 -5.775 -6.328 1.00 96.19 98 ARG A CA 1
ATOM 774 C C . ARG A 1 98 ? -9.881 -4.537 -6.019 1.00 96.19 98 ARG A C 1
ATOM 776 O O . ARG A 1 98 ? -10.292 -3.662 -5.260 1.00 96.19 98 ARG A O 1
ATOM 783 N N . VAL A 1 99 ? -8.727 -4.438 -6.675 1.00 97.19 99 VAL A N 1
ATOM 784 C CA . VAL A 1 99 ? -7.863 -3.254 -6.630 1.00 97.19 99 VAL A CA 1
ATOM 785 C C . VAL A 1 99 ? -7.464 -2.868 -8.045 1.00 97.19 99 VAL A C 1
ATOM 787 O O . VAL A 1 99 ? -6.939 -3.693 -8.790 1.00 97.19 99 VAL A O 1
ATOM 790 N N . ALA A 1 100 ? -7.693 -1.609 -8.407 1.00 97.50 100 ALA A N 1
ATOM 791 C CA . ALA A 1 100 ? -7.102 -1.005 -9.592 1.00 97.50 100 ALA A CA 1
ATOM 792 C C . ALA A 1 100 ? -5.748 -0.397 -9.215 1.00 97.50 100 ALA A C 1
ATOM 794 O O . ALA A 1 100 ? -5.622 0.234 -8.164 1.00 97.50 100 ALA A O 1
ATOM 795 N N . PHE A 1 101 ? -4.735 -0.565 -10.060 1.00 96.62 101 PHE A N 1
ATOM 796 C CA . PHE A 1 101 ? -3.435 0.074 -9.881 1.00 96.62 101 PHE A CA 1
ATOM 797 C C . PHE A 1 101 ? -2.798 0.389 -11.232 1.00 96.62 101 PHE A C 1
ATOM 799 O O . PHE A 1 101 ? -3.079 -0.273 -12.230 1.00 96.62 101 PHE A O 1
ATOM 806 N N . GLY A 1 102 ? -1.964 1.425 -11.260 1.00 95.25 102 GLY A N 1
ATOM 807 C CA . GLY A 1 102 ? -1.373 1.947 -12.486 1.00 95.25 102 GLY A CA 1
ATOM 808 C C . GLY A 1 102 ? 0.014 2.533 -12.261 1.00 95.25 102 GLY A C 1
ATOM 809 O O . GLY A 1 102 ? 0.343 3.011 -11.171 1.00 95.25 102 GLY A O 1
ATOM 810 N N . GLY A 1 103 ? 0.816 2.469 -13.316 1.00 90.50 103 GLY A N 1
ATOM 811 C CA . GLY A 1 103 ? 2.228 2.821 -13.342 1.00 90.50 103 GLY A CA 1
ATOM 812 C C . GLY A 1 103 ? 2.704 3.129 -14.760 1.00 90.50 103 GLY A C 1
ATOM 813 O O . GLY A 1 103 ? 1.877 3.346 -15.648 1.00 90.50 103 GLY A O 1
ATOM 814 N N . VAL A 1 104 ? 4.026 3.149 -14.948 1.00 84.88 104 VAL A N 1
ATOM 815 C CA . VAL A 1 104 ? 4.688 3.259 -16.272 1.00 84.88 104 VAL A CA 1
ATOM 816 C C . VAL A 1 104 ? 5.176 1.900 -16.770 1.00 84.88 104 VAL A C 1
ATOM 818 O O . VAL A 1 104 ? 4.732 0.880 -16.206 1.00 84.88 104 VAL A O 1
#

Sequence (104 aa):
VAYGSEDSFAHVAGISDQGTSYHRKIQHHRNDTSTVQTVCFSPDSRFLAVGGSRVFETEKKYGLRVYDLLLQTRDRVVAYFNAQNVIFASSFHPDGERVAFGGV

InterPro domains:
  IPR015943 WD40/YVTN repeat-like-containing domain superfamily [G3DSA:2.130.10.10] (1-104)
  IPR036322 WD40-repeat-containing domain superfamily [SSF50978] (2-102)

Organism: NCBI:txid3111310

Secondary structure (DSSP, 8-state):
-EE--TTSEEEEEEE-TTS-EEEEEEESSSSSEEEEEEEEE-TTSSEEEEEEEEE-SS-EEEEEEEEESSSSSTT-EEEEEEESS-EEEEEE-TTSS-EEEEE-